Protein AF-A0A6M6IIH2-F1 (afdb_monomer_lite)

Secondary structure (DSSP, 8-state):
-----------THHHHHHHHHHHHHHHSTTPPTT-EEEEEEE-TTSPEEEEEE--TT--HHHHHHHHHHHHHHHHHHHHHHHHT-

Foldseek 3Di:
DDDPPPPLPPPPCFVVLQVVLQVVLVVDPLRDPAWGWDGWDQDPVSDIDIDIDHDPPDDPVRVVSSVVSSVVSVVVSVVVVVVVD

Radius of gyration: 15.74 Å; chains: 1; bounding box: 40×33×44 Å

Sequence (85 aa):
MSNSKHFIRINPAAEADVAKMNENLRADTDYIKGVEFTHSEVIEDGSVQFFYNYPEDLTPEQVTKAQQLVKKIYTDFMASRIVTG

pLDDT: mean 79.77, std 19.43, range [33.22, 96.12]

Structure (mmCIF, N/CA/C/O backbone):
data_AF-A0A6M6IIH2-F1
#
_entry.id   AF-A0A6M6IIH2-F1
#
loop_
_atom_site.group_PDB
_atom_site.id
_atom_site.type_symbol
_atom_site.label_atom_id
_atom_site.label_alt_id
_atom_site.label_comp_id
_atom_site.label_asym_id
_atom_site.label_entity_id
_atom_site.label_seq_id
_atom_site.pdbx_PDB_ins_code
_atom_site.Cartn_x
_atom_site.Cartn_y
_atom_site.Cartn_z
_atom_site.occupancy
_atom_site.B_iso_or_equiv
_atom_site.auth_seq_id
_atom_site.auth_comp_id
_atom_site.auth_asym_id
_atom_site.auth_atom_id
_atom_site.pdbx_PDB_model_num
ATOM 1 N N . MET A 1 1 ? 28.892 19.386 -28.697 1.00 37.66 1 MET A N 1
ATOM 2 C CA . MET A 1 1 ? 27.869 19.463 -27.633 1.00 37.66 1 MET A CA 1
ATOM 3 C C . MET A 1 1 ? 27.104 18.148 -27.665 1.00 37.66 1 MET A C 1
ATOM 5 O O . MET A 1 1 ? 26.359 17.927 -28.611 1.00 37.66 1 MET A O 1
ATOM 9 N N . SER A 1 2 ? 27.392 17.225 -26.744 1.00 36.19 2 SER A N 1
ATOM 10 C CA . SER A 1 2 ? 26.714 15.922 -26.694 1.00 36.19 2 SER A CA 1
ATOM 11 C C . SER A 1 2 ? 25.388 16.064 -25.960 1.00 36.19 2 SER A C 1
ATOM 13 O O . SER A 1 2 ? 25.377 16.362 -24.770 1.00 36.19 2 SER A O 1
ATOM 15 N N . ASN A 1 3 ? 24.281 15.837 -26.666 1.00 40.66 3 ASN A N 1
ATOM 16 C CA . ASN A 1 3 ? 22.975 15.642 -26.046 1.00 40.66 3 ASN A CA 1
ATOM 17 C C . ASN A 1 3 ? 22.900 14.207 -25.515 1.00 40.66 3 ASN A C 1
ATOM 19 O O . ASN A 1 3 ? 22.539 13.286 -26.249 1.00 40.66 3 ASN A O 1
ATOM 23 N N . SER A 1 4 ? 23.241 14.016 -24.244 1.00 35.75 4 SER A N 1
ATOM 24 C CA . SER A 1 4 ? 22.959 12.774 -23.525 1.00 35.75 4 SER A CA 1
ATOM 25 C C . SER A 1 4 ? 21.453 12.702 -23.270 1.00 35.75 4 SER A C 1
ATOM 27 O O . SER A 1 4 ? 20.944 13.258 -22.302 1.00 35.75 4 SER A O 1
ATOM 29 N N . LYS A 1 5 ? 20.707 12.055 -24.173 1.00 42.66 5 LYS A N 1
ATOM 30 C CA . LYS A 1 5 ? 19.322 11.665 -23.889 1.00 42.66 5 LYS A CA 1
ATOM 31 C C . LYS A 1 5 ? 19.360 10.544 -22.852 1.00 42.66 5 LYS A C 1
ATOM 33 O O . LYS A 1 5 ? 19.596 9.388 -23.195 1.00 42.66 5 LYS A O 1
ATOM 38 N N . HIS A 1 6 ? 19.152 10.896 -21.589 1.00 33.22 6 HIS A N 1
ATOM 39 C CA . HIS A 1 6 ? 18.869 9.931 -20.536 1.00 33.22 6 HIS A CA 1
ATOM 40 C C . HIS A 1 6 ? 17.442 9.425 -20.749 1.00 33.22 6 HIS A C 1
ATOM 42 O O . HIS A 1 6 ? 16.469 10.101 -20.427 1.00 33.22 6 HIS A O 1
ATOM 48 N N . PHE A 1 7 ? 17.309 8.259 -21.374 1.00 37.12 7 PHE A N 1
ATOM 49 C CA . PHE A 1 7 ? 16.031 7.567 -21.442 1.00 37.12 7 PHE A CA 1
ATOM 50 C C . PHE A 1 7 ? 15.757 6.971 -20.062 1.00 37.12 7 PHE A C 1
ATOM 52 O O . PHE A 1 7 ? 16.271 5.905 -19.731 1.00 37.12 7 PHE A O 1
ATOM 59 N N . ILE A 1 8 ? 14.964 7.664 -19.245 1.00 40.94 8 ILE A N 1
ATOM 60 C CA . ILE A 1 8 ? 14.327 7.026 -18.097 1.00 40.94 8 ILE A CA 1
ATOM 61 C C . ILE A 1 8 ? 13.302 6.072 -18.700 1.00 40.94 8 ILE A C 1
A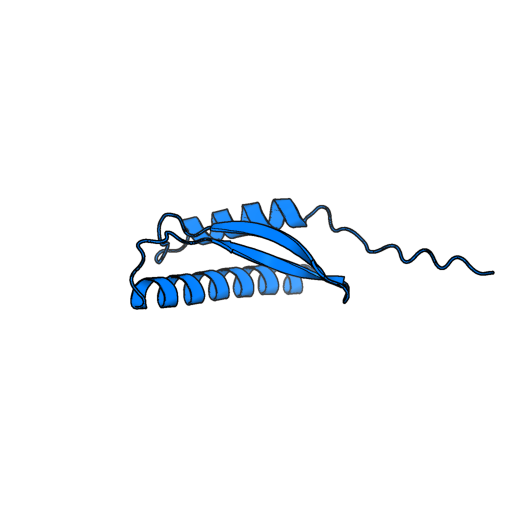TOM 63 O O . ILE A 1 8 ? 12.378 6.489 -19.400 1.00 40.94 8 ILE A O 1
ATOM 67 N N . ARG A 1 9 ? 13.519 4.772 -18.511 1.00 40.47 9 ARG A N 1
ATOM 68 C CA . ARG A 1 9 ? 12.564 3.741 -18.900 1.00 40.47 9 ARG A CA 1
ATOM 69 C C . ARG A 1 9 ? 11.323 3.947 -18.034 1.00 40.47 9 ARG A C 1
ATOM 71 O O . ARG A 1 9 ? 11.262 3.429 -16.927 1.00 40.47 9 ARG A O 1
ATOM 78 N N . ILE A 1 10 ? 10.362 4.735 -18.517 1.00 43.81 10 ILE A N 1
ATOM 79 C CA . ILE A 1 10 ? 9.027 4.808 -17.923 1.00 43.81 10 ILE A CA 1
ATOM 80 C C . ILE A 1 10 ? 8.490 3.388 -18.018 1.00 43.81 10 ILE A C 1
ATOM 82 O O . ILE A 1 10 ? 8.276 2.885 -19.120 1.00 43.81 10 ILE A O 1
ATOM 86 N N . ASN A 1 11 ? 8.395 2.696 -16.887 1.00 50.00 11 ASN A N 1
ATOM 87 C CA . ASN A 1 11 ? 7.853 1.353 -16.866 1.00 50.00 11 ASN A CA 1
ATOM 88 C C . ASN A 1 11 ? 6.330 1.501 -17.026 1.00 50.00 11 ASN A C 1
ATOM 90 O O . ASN A 1 11 ? 5.693 2.000 -16.099 1.00 50.00 11 ASN A O 1
ATOM 94 N N . PRO A 1 12 ? 5.715 1.093 -18.155 1.00 48.75 12 PRO A N 1
ATOM 95 C CA . PRO A 1 12 ? 4.258 1.148 -18.326 1.00 48.75 12 PRO A CA 1
ATOM 96 C C . PRO A 1 12 ? 3.500 0.274 -17.306 1.00 48.75 12 PRO A C 1
ATOM 98 O O . PRO A 1 12 ? 2.276 0.272 -17.281 1.00 48.75 12 PRO A O 1
ATOM 101 N N . ALA A 1 13 ? 4.223 -0.456 -16.450 1.00 56.31 13 ALA A N 1
ATOM 102 C CA . ALA A 1 13 ? 3.694 -1.191 -15.317 1.00 56.31 13 ALA A CA 1
ATOM 103 C C . ALA A 1 13 ? 3.172 -0.302 -14.175 1.00 56.31 13 ALA A C 1
ATOM 105 O O . ALA A 1 13 ? 2.341 -0.779 -13.426 1.00 56.31 13 ALA A O 1
ATOM 106 N N . ALA A 1 14 ? 3.587 0.961 -14.026 1.00 64.25 14 ALA A N 1
ATOM 107 C CA . ALA A 1 14 ? 3.322 1.724 -12.795 1.00 64.25 14 ALA A CA 1
ATOM 108 C C . ALA A 1 14 ? 1.818 1.878 -12.453 1.00 64.25 14 ALA A C 1
ATOM 110 O O . ALA A 1 14 ? 1.412 1.706 -11.305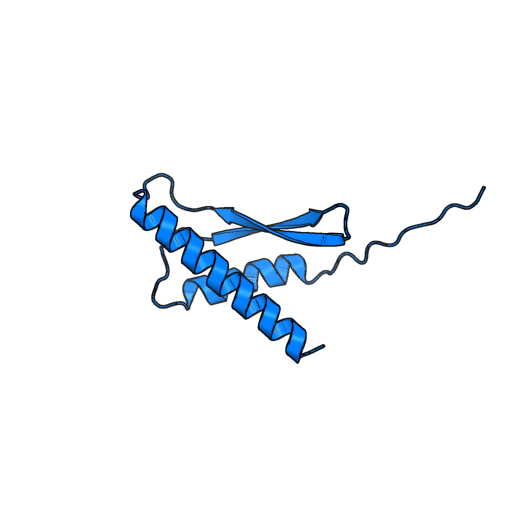 1.00 64.25 14 ALA A O 1
ATOM 111 N N . GLU A 1 15 ? 0.963 2.091 -13.458 1.00 64.62 15 GLU A N 1
ATOM 112 C CA . GLU A 1 15 ? -0.497 2.135 -13.274 1.00 64.62 15 GLU A CA 1
ATOM 113 C C . GLU A 1 15 ? -1.089 0.745 -12.969 1.00 64.62 15 GLU A C 1
ATOM 115 O O . GLU A 1 15 ? -1.920 0.591 -12.072 1.00 64.62 15 GLU A O 1
ATOM 120 N N . ALA A 1 16 ? -0.606 -0.295 -13.656 1.00 74.94 16 ALA A N 1
ATOM 121 C CA . ALA A 1 16 ? -0.982 -1.680 -13.373 1.00 74.94 16 ALA A CA 1
ATOM 122 C C . ALA A 1 16 ? -0.493 -2.144 -11.986 1.00 74.94 16 ALA A C 1
ATOM 124 O O . ALA A 1 16 ? -1.130 -2.987 -11.357 1.00 74.94 16 ALA A O 1
ATOM 125 N N . ASP A 1 17 ? 0.601 -1.570 -11.487 1.00 86.00 17 ASP A N 1
ATOM 126 C CA . ASP A 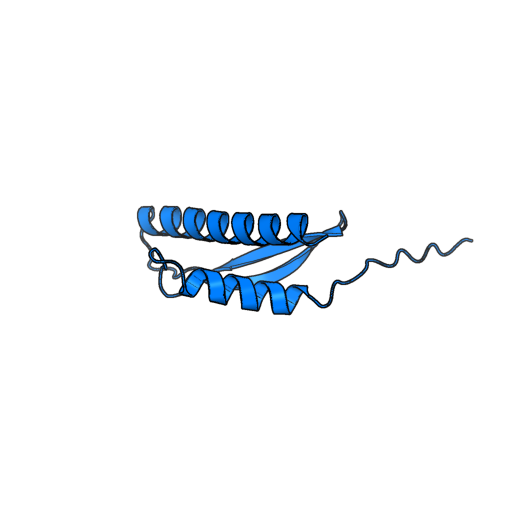1 17 ? 1.187 -1.841 -10.177 1.00 86.00 17 ASP A CA 1
ATOM 127 C C . ASP A 1 17 ? 0.318 -1.240 -9.076 1.00 86.00 17 ASP A C 1
ATOM 129 O O . ASP A 1 17 ? -0.023 -1.944 -8.128 1.00 86.00 17 ASP A O 1
ATOM 133 N N . VAL A 1 18 ? -0.141 0.007 -9.246 1.00 88.75 18 VAL A N 1
ATOM 134 C CA . VAL A 1 18 ? -1.134 0.632 -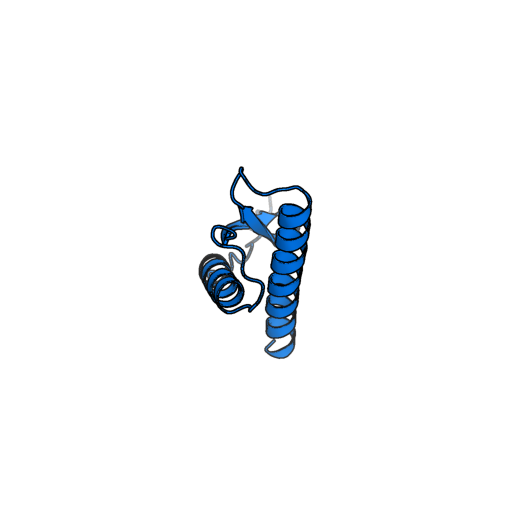8.355 1.00 88.75 18 VAL A CA 1
ATOM 135 C C . VAL A 1 18 ? -2.420 -0.195 -8.320 1.00 88.75 18 VAL A C 1
ATOM 137 O O . VAL A 1 18 ? -2.909 -0.537 -7.240 1.00 88.75 18 VAL A O 1
ATOM 140 N N . ALA A 1 19 ? -2.951 -0.579 -9.486 1.00 89.69 19 ALA A N 1
ATOM 141 C CA . ALA A 1 19 ? -4.145 -1.417 -9.564 1.00 89.69 19 ALA A CA 1
ATOM 142 C C . ALA A 1 19 ? -3.941 -2.758 -8.843 1.00 89.69 19 ALA A C 1
ATOM 144 O O . ALA A 1 19 ? -4.775 -3.154 -8.023 1.00 89.69 19 ALA A O 1
ATOM 145 N N . LYS A 1 20 ? -2.801 -3.423 -9.072 1.00 90.56 20 LYS A N 1
ATOM 146 C CA . LYS A 1 20 ? -2.501 -4.716 -8.455 1.00 90.56 20 LYS A CA 1
ATOM 147 C C . LYS A 1 20 ? -2.293 -4.618 -6.947 1.00 90.56 20 LYS A C 1
ATOM 149 O O . LYS A 1 20 ? -2.768 -5.470 -6.201 1.00 90.56 20 LYS A O 1
ATOM 154 N N . MET A 1 21 ? -1.621 -3.574 -6.480 1.00 91.75 21 MET A N 1
ATOM 155 C CA . MET A 1 21 ? -1.446 -3.322 -5.053 1.00 91.75 21 MET A CA 1
ATOM 156 C C . MET A 1 21 ? -2.785 -3.032 -4.369 1.00 91.75 21 MET A C 1
ATOM 158 O O . MET A 1 21 ? -3.004 -3.505 -3.258 1.00 91.75 21 MET A O 1
ATOM 162 N N . ASN A 1 22 ? -3.718 -2.351 -5.042 1.00 94.06 22 ASN A N 1
ATOM 163 C CA . ASN A 1 22 ? -5.082 -2.160 -4.545 1.00 94.06 22 ASN A CA 1
ATOM 164 C C . ASN A 1 22 ? -5.911 -3.453 -4.517 1.00 94.06 22 ASN A C 1
ATOM 166 O O . ASN A 1 22 ? -6.720 -3.642 -3.608 1.00 94.06 22 ASN A O 1
ATOM 170 N N . GLU A 1 23 ? -5.727 -4.360 -5.480 1.00 94.75 23 GLU A N 1
ATOM 171 C CA . GLU A 1 23 ? -6.297 -5.713 -5.397 1.00 94.75 23 GLU A CA 1
ATOM 172 C C . GLU A 1 23 ? -5.766 -6.463 -4.174 1.00 94.75 23 GLU A C 1
ATOM 174 O O . GLU A 1 23 ? -6.557 -7.013 -3.410 1.00 94.75 23 GLU A O 1
ATOM 179 N N . ASN A 1 24 ? -4.448 -6.438 -3.958 1.00 93.94 24 ASN A N 1
ATOM 180 C CA . ASN A 1 24 ? -3.817 -7.101 -2.818 1.00 93.94 24 ASN A CA 1
ATOM 181 C C . ASN A 1 24 ? -4.277 -6.491 -1.482 1.00 93.94 24 ASN A C 1
ATOM 183 O O . ASN A 1 24 ? -4.592 -7.233 -0.560 1.00 93.94 24 ASN A O 1
ATOM 187 N N . LEU A 1 25 ? -4.389 -5.158 -1.400 1.00 94.69 25 LEU A N 1
ATOM 188 C CA . LEU A 1 25 ? -4.952 -4.440 -0.249 1.00 94.69 25 LEU A CA 1
ATOM 189 C C . LEU A 1 25 ? -6.349 -4.953 0.100 1.00 94.69 25 LEU A C 1
ATOM 191 O O . LEU A 1 25 ? -6.608 -5.280 1.250 1.00 94.69 25 LEU A O 1
ATOM 195 N N . ARG A 1 26 ? -7.239 -5.038 -0.897 1.00 96.12 26 ARG A N 1
ATOM 196 C CA . ARG A 1 26 ? -8.633 -5.470 -0.708 1.00 96.12 26 ARG A CA 1
ATOM 197 C C . ARG A 1 26 ? -8.776 -6.960 -0.400 1.00 96.12 26 ARG A C 1
ATOM 199 O O . ARG A 1 26 ? -9.801 -7.358 0.143 1.00 96.12 26 ARG A O 1
ATOM 206 N N . ALA A 1 27 ? -7.796 -7.773 -0.787 1.00 95.50 27 ALA A N 1
ATOM 207 C CA . ALA A 1 27 ? -7.763 -9.202 -0.496 1.00 95.50 27 ALA A CA 1
ATOM 208 C C . ALA A 1 27 ? -7.204 -9.516 0.904 1.00 95.50 27 ALA A C 1
ATOM 210 O O . ALA A 1 27 ? -7.385 -10.633 1.388 1.00 95.50 27 ALA A O 1
ATOM 211 N N . ASP A 1 28 ? -6.521 -8.562 1.542 1.00 95.69 28 ASP A N 1
ATOM 212 C CA . ASP A 1 28 ? -5.966 -8.737 2.880 1.00 95.69 28 ASP A CA 1
ATOM 213 C C . ASP A 1 28 ? -7.073 -8.775 3.946 1.00 95.69 28 ASP A C 1
ATOM 215 O O . ASP A 1 28 ? -8.049 -8.023 3.893 1.00 95.69 28 ASP A O 1
ATOM 219 N N . THR A 1 29 ? -6.923 -9.651 4.939 1.00 94.62 29 THR A N 1
ATOM 220 C CA . THR A 1 29 ? -7.901 -9.810 6.024 1.00 94.62 29 THR A CA 1
ATOM 221 C C . THR A 1 29 ? -8.009 -8.577 6.915 1.00 94.62 29 THR A C 1
ATOM 223 O O . THR A 1 29 ? -9.064 -8.354 7.504 1.00 94.62 29 THR A O 1
ATOM 226 N N . ASP A 1 30 ? -6.948 -7.772 6.992 1.00 93.94 30 ASP A N 1
ATOM 227 C CA . ASP A 1 30 ? -6.889 -6.560 7.810 1.00 93.94 30 ASP A CA 1
ATOM 228 C C . ASP A 1 30 ? -7.287 -5.299 7.020 1.00 93.94 30 ASP A C 1
ATOM 230 O O . ASP A 1 30 ? -7.017 -4.175 7.455 1.00 93.94 30 ASP A O 1
ATOM 234 N N . TYR A 1 31 ? -7.920 -5.461 5.850 1.00 94.88 31 TYR A N 1
ATOM 235 C CA . TYR A 1 31 ? -8.275 -4.348 4.976 1.00 94.88 31 TYR A CA 1
ATOM 236 C C . TYR A 1 31 ? -9.148 -3.293 5.670 1.00 94.88 31 TYR A C 1
ATOM 238 O O . TYR A 1 31 ? -10.250 -3.562 6.154 1.00 94.88 31 TYR A O 1
ATOM 246 N N . ILE A 1 32 ? -8.676 -2.045 5.633 1.00 92.75 32 ILE A N 1
ATOM 247 C CA . ILE A 1 32 ? -9.425 -0.875 6.089 1.00 92.75 32 ILE A CA 1
ATOM 248 C C . ILE A 1 32 ? -10.085 -0.227 4.872 1.00 92.75 32 ILE A C 1
ATOM 250 O O . ILE A 1 32 ? -9.412 0.275 3.969 1.00 92.75 32 ILE A O 1
ATOM 254 N N . LYS A 1 33 ? -11.421 -0.219 4.856 1.00 93.50 33 LYS A N 1
ATOM 255 C CA . LYS A 1 33 ? -12.208 0.356 3.760 1.00 93.50 33 LYS A CA 1
ATOM 256 C C . LYS A 1 33 ? -11.819 1.817 3.516 1.00 93.50 33 LYS A C 1
ATOM 258 O O . LYS A 1 33 ? -11.855 2.627 4.434 1.00 93.50 33 LYS A O 1
ATOM 263 N N . GLY A 1 34 ? -11.502 2.138 2.263 1.00 91.00 34 GLY A N 1
ATOM 264 C CA . GLY A 1 34 ? -11.105 3.485 1.842 1.00 91.00 34 GLY A CA 1
ATOM 265 C C . GLY A 1 34 ? -9.599 3.748 1.900 1.00 91.00 34 GLY A C 1
ATOM 266 O O . GLY A 1 34 ? -9.166 4.796 1.437 1.00 91.00 34 GLY A O 1
ATOM 267 N N . VAL A 1 35 ? -8.796 2.811 2.418 1.00 93.25 35 VAL A N 1
ATOM 268 C CA . VAL A 1 35 ? -7.346 2.828 2.187 1.00 93.25 35 VAL A CA 1
ATOM 269 C C . VAL A 1 35 ? -7.077 2.344 0.765 1.00 93.25 35 VAL A C 1
ATOM 271 O O . VAL A 1 35 ? -7.541 1.266 0.381 1.00 93.25 35 VAL A O 1
ATOM 274 N N . GLU A 1 36 ? -6.338 3.132 -0.011 1.00 94.50 36 GLU A N 1
ATOM 275 C CA . GLU A 1 36 ? -5.976 2.796 -1.389 1.00 94.50 36 GLU A CA 1
ATOM 276 C C . GLU A 1 36 ? -4.701 3.507 -1.845 1.00 94.50 36 GLU A C 1
ATOM 278 O O . GLU A 1 36 ? -4.441 4.651 -1.473 1.00 94.50 36 GLU A O 1
ATOM 283 N N . PHE A 1 37 ? -3.922 2.837 -2.692 1.00 92.75 37 PHE A N 1
ATOM 284 C CA . PHE A 1 37 ? -2.884 3.474 -3.493 1.00 92.75 37 PHE A CA 1
ATOM 285 C C . PHE A 1 37 ? -3.538 4.316 -4.587 1.00 92.75 37 PHE A C 1
ATOM 287 O O . PHE A 1 37 ? -4.435 3.841 -5.283 1.00 92.75 37 PHE A O 1
ATOM 294 N N . THR A 1 38 ? -3.092 5.556 -4.750 1.00 89.94 38 THR A N 1
ATOM 295 C CA . THR A 1 38 ? -3.727 6.518 -5.661 1.00 89.94 38 THR A CA 1
ATOM 296 C C . THR A 1 38 ? -2.942 6.688 -6.948 1.00 89.94 38 THR A C 1
ATOM 298 O O . THR A 1 38 ? -3.508 6.642 -8.035 1.00 89.94 38 THR A O 1
ATOM 301 N N . HIS A 1 39 ? 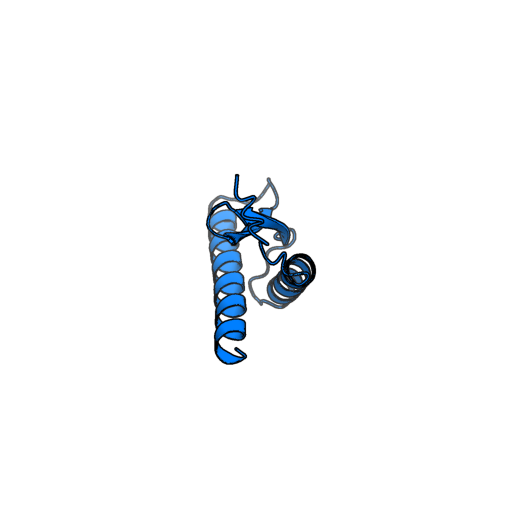-1.633 6.870 -6.831 1.00 87.19 39 HIS A N 1
ATOM 302 C CA . HIS A 1 39 ? -0.743 7.059 -7.963 1.00 87.19 39 HIS A CA 1
ATOM 303 C C . HIS A 1 39 ? 0.685 6.669 -7.591 1.00 87.19 39 HIS A C 1
ATOM 305 O O . HIS A 1 39 ? 1.009 6.381 -6.435 1.00 87.19 39 HIS A O 1
ATOM 311 N N . SER A 1 40 ? 1.539 6.660 -8.604 1.00 86.31 40 SER A N 1
ATOM 312 C CA . SER A 1 40 ? 2.964 6.414 -8.471 1.00 86.31 40 SER A CA 1
ATOM 313 C C . SER A 1 40 ? 3.741 7.433 -9.285 1.00 86.31 40 SER A C 1
ATOM 315 O O . SER A 1 40 ? 3.324 7.771 -10.394 1.00 86.31 40 SER A O 1
ATOM 317 N N . GLU A 1 41 ? 4.893 7.849 -8.784 1.00 85.31 41 GLU A N 1
ATOM 318 C CA . GLU A 1 41 ? 5.788 8.777 -9.465 1.00 85.31 41 GLU A CA 1
ATOM 319 C C . GLU A 1 41 ? 7.179 8.165 -9.590 1.00 85.31 41 GLU A C 1
ATOM 321 O O . GLU A 1 41 ? 7.625 7.416 -8.722 1.00 85.31 41 GLU A O 1
ATOM 326 N N . VAL A 1 42 ? 7.871 8.481 -10.684 1.00 82.69 42 VAL A N 1
ATOM 327 C CA . VAL A 1 42 ? 9.298 8.182 -10.812 1.00 82.69 42 VAL A CA 1
ATOM 328 C C . VAL A 1 42 ? 10.057 9.379 -10.261 1.00 82.69 42 VAL A C 1
ATOM 330 O O . VAL A 1 42 ? 9.908 10.483 -10.785 1.00 82.69 42 VAL A O 1
ATOM 333 N N . ILE A 1 43 ? 10.849 9.169 -9.216 1.00 82.94 43 ILE A N 1
ATOM 334 C CA . ILE A 1 43 ? 11.639 10.239 -8.597 1.00 82.94 43 ILE A CA 1
ATOM 335 C C . ILE A 1 43 ? 13.026 10.347 -9.256 1.00 82.94 43 ILE A C 1
ATOM 337 O O . ILE A 1 43 ? 13.379 9.546 -10.123 1.00 82.94 43 ILE A O 1
ATOM 341 N N . GLU A 1 44 ? 13.811 11.366 -8.889 1.00 81.06 44 GLU A N 1
ATOM 342 C CA . GLU A 1 44 ? 15.055 11.746 -9.591 1.00 81.06 44 GLU A CA 1
ATOM 343 C C . GLU A 1 44 ? 16.098 10.621 -9.705 1.00 81.06 44 GLU A C 1
ATOM 345 O O . GLU A 1 44 ? 16.852 10.575 -10.677 1.00 81.06 44 GLU A O 1
ATOM 350 N N . ASP A 1 45 ? 16.128 9.692 -8.746 1.00 81.50 45 ASP A N 1
ATOM 351 C CA . ASP A 1 4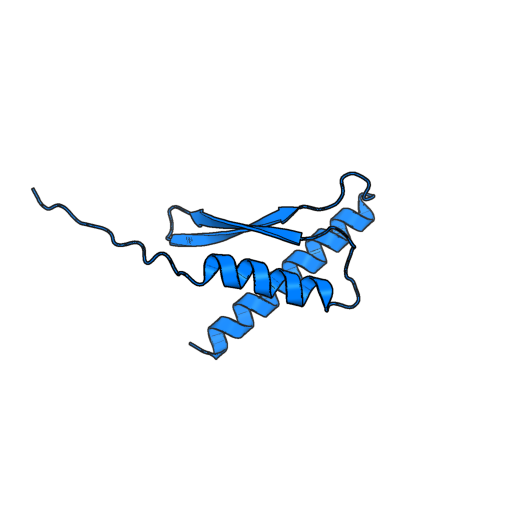5 ? 17.043 8.544 -8.745 1.00 81.50 45 ASP A CA 1
ATOM 352 C C . ASP A 1 45 ? 16.573 7.371 -9.631 1.00 81.50 45 ASP A C 1
ATOM 354 O O . ASP A 1 45 ? 17.255 6.350 -9.736 1.00 81.50 45 ASP A O 1
ATOM 358 N N . GLY A 1 46 ? 15.423 7.518 -10.298 1.00 73.69 46 GLY A N 1
ATOM 359 C CA . GLY A 1 46 ? 14.813 6.502 -11.149 1.00 73.69 46 GLY A CA 1
ATOM 360 C C . GLY A 1 46 ? 14.012 5.439 -10.393 1.00 73.69 46 GLY A C 1
ATOM 361 O O . GLY A 1 46 ? 13.511 4.509 -11.030 1.00 73.69 46 GLY A O 1
ATOM 362 N N . SER A 1 47 ? 13.871 5.548 -9.070 1.00 78.19 47 SER A N 1
ATOM 363 C CA . SER A 1 47 ? 12.979 4.691 -8.290 1.00 78.19 47 SER A CA 1
ATOM 364 C C . SER A 1 47 ? 11.513 5.112 -8.440 1.00 78.19 47 SER A C 1
ATOM 366 O O . SER A 1 47 ? 11.197 6.241 -8.821 1.00 78.19 47 SER A O 1
ATOM 368 N N . VAL A 1 48 ? 10.603 4.169 -8.184 1.00 81.19 48 VAL A N 1
ATOM 369 C CA . VAL A 1 48 ? 9.155 4.408 -8.217 1.00 81.19 48 VAL A CA 1
ATOM 370 C C . VAL A 1 48 ? 8.661 4.603 -6.789 1.00 81.19 48 VAL A C 1
ATOM 372 O O . VAL A 1 48 ? 8.783 3.700 -5.960 1.00 81.19 48 VAL A O 1
ATOM 375 N N . GLN A 1 49 ? 8.079 5.764 -6.514 1.00 83.38 49 GLN A N 1
ATOM 376 C CA . GLN A 1 49 ? 7.398 6.072 -5.265 1.00 83.38 49 GLN A CA 1
ATOM 377 C C . GLN A 1 49 ? 5.892 5.872 -5.436 1.00 83.38 49 GLN A C 1
ATOM 379 O O . GLN A 1 49 ? 5.301 6.386 -6.380 1.00 83.38 49 GLN A O 1
ATOM 384 N N . PHE A 1 50 ? 5.265 5.144 -4.513 1.00 88.12 50 PHE A N 1
ATOM 385 C CA . PHE A 1 50 ? 3.818 4.927 -4.494 1.00 88.12 50 PHE A CA 1
ATOM 386 C C . PHE A 1 50 ? 3.166 5.773 -3.403 1.00 88.12 50 PHE A C 1
ATOM 388 O O . PHE A 1 50 ? 3.641 5.811 -2.266 1.00 88.12 50 PHE A O 1
ATOM 395 N N . PHE A 1 51 ? 2.050 6.406 -3.746 1.00 89.69 51 PHE A N 1
ATOM 396 C CA . PHE A 1 51 ? 1.260 7.246 -2.855 1.00 89.69 51 PHE A CA 1
ATOM 397 C C . PHE A 1 51 ? -0.056 6.555 -2.518 1.00 89.69 51 PHE A C 1
ATOM 399 O O . PHE A 1 51 ? -0.610 5.814 -3.331 1.00 89.69 51 PHE A O 1
ATOM 406 N N . TYR A 1 52 ? -0.563 6.796 -1.312 1.00 91.94 52 TYR A N 1
ATOM 407 C CA . TYR A 1 52 ? -1.811 6.215 -0.833 1.00 91.94 52 TYR A CA 1
ATOM 408 C C . TYR A 1 52 ? -2.587 7.222 0.009 1.00 91.94 52 TYR A C 1
ATOM 410 O O . TYR A 1 52 ? -1.998 8.102 0.636 1.00 91.94 52 TYR A O 1
ATOM 418 N N . ASN A 1 53 ? -3.903 7.047 0.033 1.00 93.69 53 ASN A N 1
ATOM 419 C CA . ASN A 1 53 ? -4.820 7.800 0.872 1.00 93.69 53 ASN A CA 1
ATOM 420 C C . ASN A 1 53 ? -5.496 6.870 1.880 1.00 93.69 53 ASN A C 1
ATOM 422 O O . ASN A 1 53 ? -5.512 5.646 1.727 1.00 93.69 53 ASN A O 1
ATOM 426 N N . TYR A 1 54 ? -6.065 7.476 2.915 1.00 92.12 54 TYR A N 1
ATOM 427 C CA . TYR A 1 54 ? -6.934 6.820 3.879 1.00 92.12 54 TYR A CA 1
ATOM 428 C C . TYR A 1 54 ? -8.043 7.791 4.323 1.00 92.12 54 TYR A C 1
ATOM 430 O O . TYR A 1 54 ? -7.874 9.003 4.170 1.00 92.12 54 TYR A O 1
ATOM 438 N N . PRO A 1 55 ? -9.172 7.290 4.855 1.00 92.19 55 PRO A N 1
ATOM 439 C CA . PRO A 1 55 ? -10.269 8.137 5.319 1.00 92.19 55 PRO A CA 1
ATOM 440 C C . PRO A 1 55 ? -9.839 9.116 6.421 1.00 92.19 55 PRO A C 1
ATOM 442 O O . PRO A 1 55 ? -9.116 8.747 7.346 1.00 92.19 55 PRO A O 1
ATOM 445 N N . GLU A 1 56 ? -10.302 10.363 6.350 1.00 90.06 56 GLU A N 1
ATOM 446 C CA . GLU A 1 56 ? -9.934 11.408 7.321 1.00 90.06 56 GLU A CA 1
ATOM 447 C C . GLU A 1 56 ? -10.493 11.156 8.732 1.00 90.06 56 GLU A C 1
ATOM 449 O O . GLU A 1 56 ? -9.993 11.710 9.708 1.00 90.06 56 GLU A O 1
ATOM 454 N N . ASP A 1 57 ? -11.514 10.307 8.853 1.00 92.25 57 ASP A N 1
ATOM 455 C CA . ASP A 1 57 ? -12.183 9.956 10.106 1.00 92.25 57 ASP A CA 1
ATOM 456 C C . ASP A 1 57 ? -11.516 8.793 10.862 1.00 92.25 57 ASP A C 1
ATOM 458 O O . ASP A 1 57 ? -11.994 8.394 11.928 1.00 92.25 57 ASP A O 1
ATOM 462 N N . LEU A 1 58 ? -10.399 8.254 10.357 1.00 89.94 58 LEU A N 1
ATOM 463 C CA . LEU A 1 58 ? -9.648 7.220 11.064 1.00 89.94 58 LEU A CA 1
ATOM 464 C C . LEU A 1 58 ? -9.059 7.746 12.379 1.00 89.94 58 LEU A C 1
ATOM 466 O O . LEU A 1 58 ? -8.417 8.794 12.447 1.00 89.94 58 LEU A O 1
ATOM 470 N N . THR A 1 59 ? -9.189 6.944 13.434 1.00 94.38 59 THR A N 1
ATOM 471 C CA . THR A 1 59 ? -8.481 7.188 14.697 1.00 94.38 59 THR A CA 1
ATOM 472 C C . THR A 1 59 ? -6.964 7.007 14.522 1.00 94.38 59 THR A C 1
ATOM 474 O O . THR A 1 59 ? -6.531 6.271 13.630 1.00 94.38 59 THR A O 1
ATOM 477 N N . PRO A 1 60 ? -6.118 7.573 15.406 1.00 94.25 60 PRO A N 1
ATOM 478 C CA . PRO A 1 60 ? -4.665 7.386 15.325 1.00 94.25 60 PRO A CA 1
ATOM 479 C C . PRO A 1 60 ? -4.214 5.913 15.310 1.00 94.25 60 PRO A C 1
ATOM 481 O O . PRO A 1 60 ? -3.261 5.549 14.615 1.00 94.25 60 PRO A O 1
ATOM 484 N N . GLU A 1 61 ? -4.919 5.039 16.036 1.00 94.44 61 GLU A N 1
ATOM 485 C CA . GLU A 1 61 ? -4.653 3.596 16.022 1.00 94.44 61 GLU A CA 1
ATOM 486 C C . GLU A 1 61 ? -4.969 2.978 14.651 1.00 94.44 61 GLU A C 1
ATOM 488 O O . GLU A 1 61 ? -4.196 2.171 14.135 1.00 94.44 61 GLU A O 1
ATOM 493 N N . GLN A 1 62 ? -6.074 3.384 14.021 1.00 91.75 62 GLN A N 1
ATOM 494 C CA . GLN A 1 62 ? -6.441 2.917 12.682 1.00 91.75 62 GLN A CA 1
ATOM 495 C C . GLN A 1 62 ? -5.493 3.448 11.608 1.00 91.75 62 GLN A C 1
ATOM 497 O O . GLN A 1 62 ? -5.140 2.694 10.706 1.00 91.75 62 GLN A O 1
ATOM 502 N N . VAL A 1 63 ? -5.020 4.692 11.726 1.00 92.81 63 VAL A N 1
ATOM 503 C CA . VAL A 1 63 ? -3.976 5.238 10.842 1.00 92.81 63 VAL A CA 1
ATOM 504 C C . VAL A 1 63 ? -2.699 4.403 10.947 1.00 92.81 63 VAL A C 1
ATOM 506 O O . VAL A 1 63 ? -2.114 4.035 9.930 1.00 92.81 63 VAL A O 1
ATOM 509 N N . THR A 1 64 ? -2.303 4.023 12.164 1.00 94.94 64 THR A N 1
ATOM 510 C CA . THR A 1 64 ? -1.132 3.160 12.383 1.00 94.94 64 THR A CA 1
ATOM 511 C C . THR A 1 64 ? -1.316 1.793 11.717 1.00 94.94 64 THR A C 1
ATOM 513 O O . THR A 1 64 ? -0.410 1.308 11.038 1.00 94.94 64 THR A O 1
ATOM 516 N N . LYS A 1 65 ? -2.504 1.185 11.843 1.00 94.38 65 LYS A N 1
ATOM 517 C CA . LYS A 1 65 ? -2.833 -0.084 11.169 1.00 94.38 65 LYS A CA 1
ATOM 518 C C . LYS A 1 65 ? -2.838 0.059 9.645 1.00 94.38 65 LYS A C 1
ATOM 520 O O . LYS A 1 65 ? -2.265 -0.783 8.961 1.00 94.38 65 LYS A O 1
ATOM 525 N N . ALA A 1 66 ? -3.402 1.143 9.110 1.00 92.44 66 ALA A N 1
ATOM 526 C CA . ALA A 1 66 ? -3.407 1.427 7.675 1.00 92.44 66 ALA A CA 1
ATOM 527 C C . ALA A 1 66 ? -1.980 1.542 7.120 1.00 92.44 66 ALA A C 1
ATOM 529 O O . ALA A 1 66 ? -1.659 0.926 6.107 1.00 92.44 66 ALA A O 1
ATOM 530 N N . GLN A 1 67 ? -1.098 2.257 7.822 1.00 93.00 67 GLN A N 1
ATOM 531 C CA . GLN A 1 67 ? 0.316 2.384 7.458 1.00 93.00 67 GLN A CA 1
ATOM 532 C C . GLN A 1 67 ? 1.039 1.032 7.455 1.00 93.00 67 GLN A C 1
ATOM 534 O O . GLN A 1 67 ? 1.811 0.740 6.540 1.00 93.00 67 GLN A O 1
ATOM 539 N N . GLN A 1 68 ? 0.790 0.197 8.467 1.00 95.44 68 GLN A N 1
ATOM 540 C CA . GLN A 1 68 ? 1.371 -1.144 8.557 1.00 95.44 68 GLN A CA 1
ATOM 541 C C . GLN A 1 68 ? 0.892 -2.045 7.415 1.00 95.44 68 GLN A C 1
ATOM 543 O O . GLN A 1 68 ? 1.714 -2.711 6.785 1.00 95.44 68 GLN A O 1
ATOM 548 N N . LEU A 1 69 ? -0.406 -2.018 7.110 1.00 93.56 69 LEU A N 1
ATOM 549 C CA . LEU A 1 69 ? -0.998 -2.763 6.005 1.00 93.56 69 LEU A CA 1
ATOM 550 C C . LEU A 1 69 ? -0.412 -2.325 4.657 1.00 93.56 69 LEU A C 1
ATOM 552 O O . LEU A 1 69 ? 0.081 -3.154 3.898 1.00 93.56 69 LEU A O 1
ATOM 556 N N . VAL A 1 70 ? -0.387 -1.021 4.382 1.00 92.25 70 VAL A N 1
ATOM 557 C CA . VAL A 1 70 ? 0.201 -0.456 3.157 1.00 92.25 70 VAL A CA 1
ATOM 558 C C . VAL A 1 70 ? 1.663 -0.882 3.004 1.00 92.25 70 VAL A C 1
ATOM 560 O O . VAL A 1 70 ? 2.070 -1.331 1.931 1.00 92.25 70 VAL A O 1
ATOM 563 N N . LYS A 1 71 ? 2.448 -0.817 4.087 1.00 92.56 71 LYS A N 1
ATOM 564 C CA . LYS A 1 71 ? 3.852 -1.248 4.090 1.00 92.56 71 LYS A CA 1
ATOM 565 C C . LYS A 1 71 ? 4.007 -2.745 3.813 1.00 92.56 71 LYS A C 1
ATOM 567 O O . LYS A 1 71 ? 4.917 -3.123 3.073 1.00 92.56 71 LYS A O 1
ATOM 572 N N . LYS A 1 72 ? 3.146 -3.588 4.390 1.00 93.81 72 LYS A N 1
ATOM 573 C CA . LYS A 1 72 ? 3.114 -5.035 4.134 1.00 93.81 72 LYS A CA 1
ATOM 574 C C . LYS A 1 72 ? 2.859 -5.308 2.652 1.00 93.81 72 LYS A C 1
ATOM 576 O O . LYS A 1 72 ? 3.700 -5.920 2.004 1.00 93.81 72 LYS A O 1
ATOM 581 N N . ILE A 1 73 ? 1.776 -4.756 2.099 1.00 92.50 73 ILE A N 1
ATOM 582 C CA . ILE A 1 73 ? 1.396 -4.951 0.693 1.00 92.50 73 ILE A CA 1
ATOM 583 C C . ILE A 1 73 ? 2.494 -4.479 -0.262 1.00 92.50 73 ILE A C 1
ATOM 585 O O . ILE A 1 73 ? 2.824 -5.189 -1.210 1.00 92.50 73 ILE A O 1
ATOM 589 N N . TYR A 1 74 ? 3.100 -3.320 0.003 1.00 88.31 74 TYR A N 1
ATOM 590 C CA . TYR A 1 74 ? 4.239 -2.833 -0.774 1.00 88.31 74 TYR A CA 1
ATOM 591 C C . TYR A 1 74 ? 5.430 -3.803 -0.720 1.00 88.31 74 TYR A C 1
ATOM 593 O O . TYR A 1 74 ? 6.012 -4.131 -1.751 1.00 88.31 74 TYR A O 1
ATOM 601 N N . THR A 1 75 ? 5.777 -4.294 0.472 1.00 87.69 75 THR A N 1
ATOM 602 C CA . THR A 1 75 ? 6.915 -5.208 0.659 1.00 87.69 75 THR A CA 1
ATOM 603 C C . THR A 1 75 ? 6.691 -6.525 -0.080 1.00 87.69 75 THR A C 1
ATOM 605 O O . THR A 1 75 ? 7.571 -6.960 -0.822 1.00 87.69 75 THR A O 1
ATOM 608 N N . ASP A 1 76 ? 5.506 -7.120 0.062 1.00 88.75 76 ASP A N 1
ATOM 609 C CA . ASP A 1 76 ? 5.140 -8.374 -0.601 1.00 88.75 76 ASP A CA 1
ATOM 610 C C . ASP A 1 76 ? 5.133 -8.211 -2.128 1.00 88.75 76 ASP A C 1
ATOM 612 O O . ASP A 1 76 ? 5.659 -9.053 -2.863 1.00 88.75 76 ASP A O 1
ATOM 616 N N . PHE A 1 77 ? 4.599 -7.086 -2.614 1.00 87.38 77 PHE A N 1
ATOM 617 C CA . PHE A 1 77 ? 4.599 -6.754 -4.034 1.00 87.38 77 PHE A CA 1
ATOM 618 C C . PHE A 1 77 ? 6.025 -6.646 -4.587 1.00 87.38 77 PHE A C 1
ATOM 620 O O . PHE A 1 77 ? 6.353 -7.302 -5.578 1.00 87.38 77 PHE A O 1
ATOM 627 N N . MET A 1 78 ? 6.903 -5.890 -3.924 1.00 82.94 78 MET A N 1
ATOM 628 C CA . MET A 1 78 ? 8.295 -5.731 -4.356 1.00 82.94 78 MET A CA 1
ATOM 629 C C . MET A 1 78 ? 9.086 -7.042 -4.273 1.00 82.94 78 MET A C 1
ATOM 631 O O . MET A 1 78 ? 9.844 -7.355 -5.192 1.00 82.94 78 MET A O 1
ATOM 635 N N . ALA A 1 79 ? 8.875 -7.851 -3.230 1.00 81.69 79 ALA A N 1
ATOM 636 C CA . ALA A 1 79 ? 9.502 -9.166 -3.097 1.00 81.69 79 ALA A CA 1
ATOM 637 C C . ALA A 1 79 ? 9.101 -10.110 -4.242 1.00 81.69 79 ALA A C 1
ATOM 639 O O . ALA A 1 79 ? 9.958 -10.796 -4.801 1.00 81.69 79 ALA A O 1
ATOM 640 N N . SER A 1 80 ? 7.826 -10.096 -4.651 1.00 78.44 80 SER A N 1
ATOM 641 C CA . SER A 1 80 ? 7.349 -10.916 -5.773 1.00 78.44 80 SER A CA 1
ATOM 642 C C . SER A 1 80 ? 8.041 -10.577 -7.098 1.00 78.44 80 SER A C 1
ATOM 644 O O . SER A 1 80 ? 8.271 -11.466 -7.913 1.00 78.44 80 SER A O 1
ATOM 646 N N . ARG A 1 81 ? 8.443 -9.314 -7.291 1.00 69.88 81 ARG A N 1
ATOM 647 C CA . ARG A 1 81 ? 9.112 -8.846 -8.512 1.00 69.88 81 ARG A CA 1
ATOM 648 C C . ARG A 1 81 ? 10.578 -9.234 -8.600 1.00 69.88 81 ARG A C 1
ATOM 650 O O . ARG A 1 81 ? 11.071 -9.442 -9.703 1.00 69.88 81 ARG A O 1
ATOM 657 N N . ILE A 1 82 ? 11.254 -9.344 -7.458 1.00 59.62 82 ILE A N 1
ATOM 658 C CA . ILE A 1 82 ? 12.668 -9.739 -7.389 1.00 59.62 82 ILE A CA 1
ATOM 659 C C . ILE A 1 82 ? 12.838 -11.219 -7.761 1.00 59.62 82 ILE A C 1
ATOM 661 O O . ILE A 1 82 ? 13.844 -11.586 -8.354 1.00 59.62 82 ILE A O 1
ATOM 665 N N . VAL A 1 83 ? 11.854 -12.069 -7.450 1.00 52.31 83 VAL A N 1
ATOM 666 C CA . VAL A 1 83 ? 11.927 -13.520 -7.711 1.00 52.31 83 VAL A CA 1
ATOM 667 C C . VAL A 1 83 ? 11.603 -13.877 -9.170 1.00 52.31 83 VAL A C 1
ATOM 669 O O . VAL A 1 83 ? 12.002 -14.934 -9.649 1.00 52.31 83 VAL A O 1
ATOM 672 N N . THR A 1 84 ? 10.907 -13.003 -9.898 1.00 47.75 84 THR A N 1
ATOM 673 C CA . THR A 1 84 ? 10.558 -13.192 -11.321 1.00 47.75 84 THR A CA 1
ATOM 674 C C . THR A 1 84 ? 11.466 -12.438 -12.303 1.00 47.75 84 THR A C 1
ATOM 676 O O . THR A 1 84 ? 11.137 -12.378 -13.488 1.00 47.75 84 THR A O 1
ATOM 679 N N . GLY A 1 85 ? 12.554 -11.830 -11.820 1.00 39.41 85 GLY A N 1
ATOM 680 C CA . GLY A 1 85 ? 13.529 -11.075 -12.619 1.00 39.41 85 GLY A CA 1
ATOM 681 C C . GLY A 1 85 ? 14.730 -11.898 -13.059 1.00 39.41 85 GLY A C 1
ATOM 682 O O . GLY A 1 85 ? 15.214 -12.709 -12.242 1.00 39.41 85 GLY A O 1
#